Protein AF-A0A3F2YSL4-F1 (afdb_monomer_lite)

InterPro domains:
  IPR001735 Opsin RH1/RH2 [PR00576] (20-35)
  IPR001735 Opsin RH1/RH2 [PR00576] (36-51)

Radius of gyration: 22.73 Å; chains: 1; bounding box: 72×19×52 Å

Foldseek 3Di:
DDPPPDPPLCVQVPVDDPDFCLVPPDPVCSVVDDPVRRVHHHDRVVVVVVVVVVVVVVVVCVCVVVVVVCVCCVPPPVNVDD

pLDDT: mean 79.32, std 16.37, range [39.28, 98.19]

Structure (mmCIF, N/CA/C/O backbone):
data_AF-A0A3F2YSL4-F1
#
_entry.id   AF-A0A3F2YSL4-F1
#
loop_
_atom_site.group_PDB
_atom_site.id
_atom_site.type_symbol
_atom_site.label_atom_id
_atom_site.label_alt_id
_atom_site.label_comp_id
_atom_site.label_asym_id
_atom_site.label_entity_id
_atom_site.label_seq_id
_atom_site.pdbx_PDB_ins_code
_atom_site.Cartn_x
_atom_site.Cartn_y
_atom_site.Cartn_z
_atom_site.occupancy
_atom_site.B_iso_or_equiv
_atom_site.auth_seq_id
_atom_site.auth_comp_id
_atom_site.auth_asym_id
_atom_site.auth_atom_id
_atom_site.pdbx_PDB_model_num
ATOM 1 N N . MET A 1 1 ? 46.498 -2.382 2.063 1.00 39.28 1 MET A N 1
ATOM 2 C CA . MET A 1 1 ? 45.448 -1.483 2.580 1.00 39.28 1 MET A CA 1
ATOM 3 C C . MET A 1 1 ? 44.221 -1.742 1.719 1.00 39.28 1 MET A C 1
ATOM 5 O O . MET A 1 1 ? 44.215 -1.341 0.565 1.00 39.28 1 MET A O 1
ATOM 9 N N . ALA A 1 2 ? 43.302 -2.588 2.193 1.00 42.28 2 ALA A N 1
ATOM 10 C CA . ALA A 1 2 ? 42.130 -2.991 1.422 1.00 42.28 2 ALA A CA 1
ATOM 11 C C . ALA A 1 2 ? 41.184 -1.791 1.328 1.00 42.28 2 ALA A C 1
ATOM 13 O O . ALA A 1 2 ? 40.638 -1.359 2.341 1.00 42.28 2 ALA A O 1
ATOM 14 N N . ALA A 1 3 ? 41.045 -1.226 0.130 1.00 51.03 3 ALA A N 1
ATOM 15 C CA . ALA A 1 3 ? 39.940 -0.332 -0.150 1.00 51.03 3 ALA A CA 1
ATOM 16 C C . ALA A 1 3 ? 38.670 -1.182 -0.063 1.00 51.03 3 ALA A C 1
ATOM 18 O O . ALA A 1 3 ? 38.472 -2.116 -0.838 1.00 51.03 3 ALA A O 1
ATOM 19 N N . PHE A 1 4 ? 37.868 -0.891 0.948 1.00 52.66 4 PHE A N 1
ATOM 20 C CA . PHE A 1 4 ? 36.461 -1.229 1.041 1.00 52.66 4 PHE A CA 1
ATOM 21 C C . PHE A 1 4 ? 35.786 -0.651 -0.210 1.00 52.66 4 PHE A C 1
ATOM 23 O O . PHE A 1 4 ? 35.337 0.487 -0.230 1.00 52.66 4 PHE A O 1
ATOM 30 N N . VAL A 1 5 ? 35.806 -1.394 -1.316 1.00 51.31 5 VAL A N 1
ATOM 31 C CA . VAL A 1 5 ? 34.980 -1.048 -2.467 1.00 51.31 5 VAL A CA 1
ATOM 32 C C . VAL A 1 5 ? 33.562 -1.412 -2.047 1.00 51.31 5 VAL A C 1
ATOM 34 O O . VAL A 1 5 ? 33.145 -2.567 -2.090 1.00 51.31 5 VAL A O 1
ATOM 37 N N . GLU A 1 6 ? 32.861 -0.443 -1.466 1.00 54.22 6 GLU A N 1
ATOM 38 C CA . G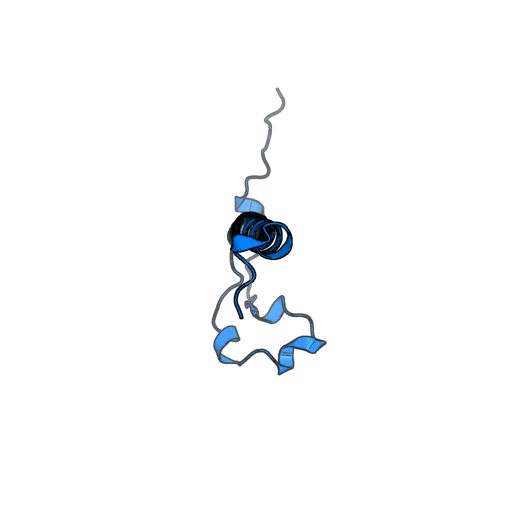LU A 1 6 ? 31.435 -0.588 -1.227 1.00 54.22 6 GLU A CA 1
ATOM 39 C C . GLU A 1 6 ? 30.798 -0.870 -2.592 1.00 54.22 6 GLU A C 1
ATOM 41 O O . GLU A 1 6 ? 31.060 -0.124 -3.544 1.00 54.22 6 GLU A O 1
ATOM 46 N N . PRO A 1 7 ? 29.992 -1.936 -2.748 1.00 49.22 7 PRO A N 1
ATOM 47 C CA . PRO A 1 7 ? 29.085 -2.011 -3.874 1.00 49.22 7 PRO A CA 1
ATOM 48 C C . PRO A 1 7 ? 28.085 -0.879 -3.655 1.00 49.22 7 PRO A C 1
ATOM 50 O O . PRO A 1 7 ? 27.073 -1.030 -2.974 1.00 49.22 7 PRO A O 1
ATOM 53 N N . HIS A 1 8 ? 28.447 0.299 -4.160 1.00 50.31 8 HIS A N 1
ATOM 54 C CA . HIS A 1 8 ? 27.616 1.480 -4.143 1.00 50.31 8 HIS A CA 1
ATOM 55 C C . HIS A 1 8 ? 26.290 1.065 -4.773 1.00 50.31 8 HIS A C 1
ATOM 57 O O . HIS A 1 8 ? 26.259 0.410 -5.817 1.00 50.31 8 HIS A O 1
ATOM 63 N N . PHE A 1 9 ? 25.201 1.429 -4.114 1.00 51.34 9 PHE A N 1
ATOM 64 C CA . PHE A 1 9 ? 23.824 1.324 -4.585 1.00 51.34 9 PHE A CA 1
ATOM 65 C C . PHE A 1 9 ? 23.649 1.621 -6.098 1.00 51.34 9 PHE A C 1
ATOM 67 O O . PHE A 1 9 ? 22.782 1.049 -6.755 1.00 51.34 9 PHE A O 1
ATOM 74 N N . ASP A 1 10 ? 24.551 2.423 -6.668 1.00 52.81 10 ASP A N 1
ATOM 75 C CA . ASP A 1 10 ? 24.707 2.734 -8.090 1.00 52.81 10 ASP A CA 1
ATOM 76 C C . ASP A 1 10 ? 24.956 1.537 -9.031 1.00 52.81 10 ASP A C 1
ATOM 78 O O . ASP A 1 10 ? 24.585 1.606 -10.204 1.00 52.81 10 ASP A O 1
ATOM 82 N N . ALA A 1 11 ? 25.529 0.424 -8.559 1.00 49.69 11 ALA A N 1
ATOM 83 C CA . ALA A 1 11 ? 25.768 -0.762 -9.391 1.00 49.69 11 ALA A CA 1
ATOM 84 C C . ALA A 1 11 ? 24.459 -1.463 -9.803 1.00 49.69 11 ALA A C 1
ATOM 86 O O . ALA A 1 11 ? 24.374 -2.041 -10.886 1.00 49.69 11 ALA A O 1
ATOM 87 N N . TRP A 1 12 ? 23.408 -1.363 -8.980 1.00 51.34 12 TRP A N 1
ATOM 88 C CA . TRP A 1 12 ? 22.069 -1.842 -9.342 1.00 51.34 12 TRP A CA 1
ATOM 89 C C . TRP A 1 12 ? 21.377 -0.910 -10.346 1.00 51.34 12 TRP A C 1
ATOM 91 O O . TRP A 1 12 ? 20.558 -1.353 -11.151 1.00 51.34 12 TRP A O 1
ATOM 101 N N . THR A 1 13 ? 21.740 0.373 -10.338 1.00 52.72 13 THR A N 1
ATOM 102 C CA . THR A 1 13 ? 21.225 1.395 -11.256 1.00 52.72 13 THR A CA 1
ATOM 103 C C . THR A 1 13 ? 21.784 1.238 -12.680 1.00 52.72 13 THR A C 1
ATOM 105 O O . THR A 1 13 ? 21.187 1.733 -13.632 1.00 52.72 13 THR A O 1
ATOM 108 N N . GLN A 1 14 ? 22.901 0.518 -12.858 1.00 52.25 14 GLN A N 1
ATOM 109 C CA . GLN A 1 14 ? 23.611 0.383 -14.141 1.00 52.25 14 GLN A CA 1
ATOM 110 C C . GLN A 1 14 ? 23.205 -0.811 -15.023 1.00 52.25 14 GLN A C 1
ATOM 112 O O . GLN A 1 14 ? 23.733 -0.954 -16.122 1.00 52.25 14 GLN A O 1
ATOM 117 N N . SER A 1 15 ? 22.230 -1.638 -14.631 1.00 55.19 15 SER A N 1
ATOM 118 C CA . SER A 1 15 ? 21.711 -2.717 -15.500 1.00 55.19 15 SER A CA 1
ATOM 119 C C . SER A 1 15 ? 20.581 -2.243 -16.442 1.00 55.19 15 SER A C 1
ATOM 121 O O . SER A 1 15 ? 19.754 -3.026 -16.892 1.00 55.19 15 SER A O 1
ATOM 123 N N . GLY A 1 16 ? 20.499 -0.943 -16.738 1.00 57.62 16 GLY A N 1
ATOM 124 C CA . GLY A 1 16 ? 19.412 -0.324 -17.505 1.00 57.62 16 GLY A CA 1
ATOM 125 C C . GLY A 1 16 ? 19.657 -0.267 -19.014 1.00 57.62 16 GLY A C 1
ATOM 126 O O . GLY A 1 16 ? 19.807 0.819 -19.562 1.00 57.62 16 GLY A O 1
ATOM 127 N N . GLY A 1 17 ? 19.685 -1.415 -19.694 1.00 56.22 17 GLY A N 1
ATOM 128 C CA . GLY A 1 17 ? 19.579 -1.482 -21.156 1.00 56.22 17 GLY A CA 1
ATOM 129 C C . GLY A 1 17 ? 18.202 -2.004 -21.578 1.00 56.22 17 GLY A C 1
ATOM 130 O O . GLY A 1 17 ? 17.877 -3.142 -21.261 1.00 56.22 17 GLY A O 1
ATOM 131 N N . ASN A 1 18 ? 17.408 -1.182 -22.276 1.00 64.69 18 ASN A N 1
ATOM 132 C CA . ASN A 1 18 ? 16.152 -1.516 -22.983 1.00 64.69 18 ASN A CA 1
ATOM 133 C C . ASN A 1 18 ? 15.052 -2.290 -22.214 1.00 64.69 18 ASN A C 1
ATOM 135 O O . ASN A 1 18 ? 14.228 -2.940 -22.851 1.00 64.69 18 ASN A O 1
ATOM 139 N N . MET A 1 19 ? 14.998 -2.225 -20.882 1.00 67.81 19 MET A N 1
ATOM 140 C CA . MET A 1 19 ? 13.917 -2.847 -20.098 1.00 67.81 19 MET A CA 1
ATOM 141 C C . MET A 1 19 ? 12.834 -1.825 -19.730 1.00 67.81 19 MET A C 1
ATOM 143 O O . MET A 1 19 ? 13.148 -0.698 -19.348 1.00 67.81 19 MET A O 1
ATOM 147 N N . SER A 1 20 ? 11.573 -2.242 -19.800 1.00 76.12 20 SER A N 1
ATOM 148 C CA . SER A 1 20 ? 10.370 -1.569 -19.299 1.00 76.12 20 SER A CA 1
ATOM 149 C C . SER A 1 20 ? 9.926 -2.170 -17.959 1.00 76.12 20 SER A C 1
ATOM 151 O O . SER A 1 20 ? 10.365 -3.255 -17.568 1.00 76.12 20 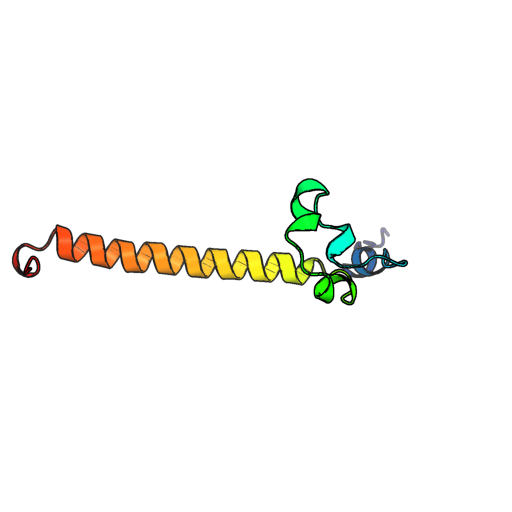SER A O 1
ATOM 153 N N . VAL A 1 21 ? 9.033 -1.493 -17.229 1.00 75.38 21 VAL A N 1
ATOM 154 C CA . VAL A 1 21 ? 8.493 -2.015 -15.958 1.00 75.38 21 VAL A CA 1
ATOM 155 C C . VAL A 1 21 ? 7.785 -3.368 -16.136 1.00 75.38 21 VAL A C 1
ATOM 157 O O . VAL A 1 21 ? 7.77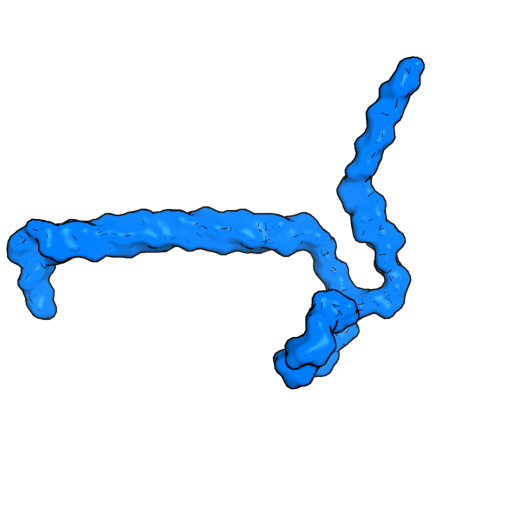2 -4.189 -15.220 1.00 75.38 21 VAL A O 1
ATOM 160 N N . VAL A 1 22 ? 7.229 -3.610 -17.326 1.00 76.38 22 VAL A N 1
ATOM 161 C CA . VAL A 1 22 ? 6.442 -4.804 -17.653 1.00 76.38 22 VAL A CA 1
ATOM 162 C C . VAL A 1 22 ? 7.327 -6.033 -17.865 1.00 76.38 22 VAL A C 1
ATOM 164 O O . VAL A 1 22 ? 6.894 -7.142 -17.574 1.00 76.38 22 VAL A O 1
ATOM 167 N N . ASP A 1 23 ? 8.608 -5.854 -18.201 1.00 78.50 23 ASP A N 1
ATOM 168 C CA . ASP A 1 23 ? 9.572 -6.961 -18.325 1.00 78.50 23 ASP A CA 1
ATOM 169 C C . ASP A 1 23 ? 9.925 -7.612 -16.976 1.00 78.50 23 ASP A C 1
ATOM 171 O O . ASP A 1 23 ? 10.541 -8.677 -16.924 1.00 78.50 23 ASP A O 1
ATOM 175 N N . LYS A 1 24 ? 9.554 -6.973 -15.858 1.00 75.69 24 LYS A N 1
ATOM 176 C CA . LYS A 1 24 ? 9.685 -7.530 -14.502 1.00 75.69 24 LYS A CA 1
ATOM 177 C C . LYS A 1 24 ? 8.432 -8.274 -14.043 1.00 75.69 24 LYS A C 1
ATOM 179 O O . LYS A 1 24 ? 8.456 -8.888 -12.977 1.00 75.69 24 LYS A O 1
ATOM 184 N N . VAL A 1 25 ? 7.347 -8.207 -14.812 1.00 81.06 25 VAL A N 1
ATOM 185 C CA . VAL A 1 25 ? 6.077 -8.842 -14.473 1.00 81.06 25 VAL A CA 1
ATOM 186 C C . VAL A 1 25 ? 6.103 -10.301 -14.941 1.00 81.06 25 VAL A C 1
ATOM 188 O O . VAL A 1 25 ? 6.448 -10.569 -16.092 1.00 81.06 25 VAL A O 1
ATOM 191 N N . PRO A 1 26 ? 5.728 -11.257 -14.076 1.00 84.06 26 PRO A N 1
ATOM 192 C CA . PRO A 1 26 ? 5.568 -12.650 -14.464 1.00 84.06 26 PRO A CA 1
ATOM 193 C C . PRO A 1 26 ? 4.608 -12.844 -15.653 1.00 84.06 26 PRO A C 1
ATOM 195 O O . PRO A 1 26 ? 3.593 -12.140 -15.744 1.00 84.06 26 PRO A O 1
ATOM 198 N N . PRO A 1 27 ? 4.892 -13.797 -16.561 1.00 80.69 27 PRO A N 1
ATOM 199 C CA . PRO A 1 27 ? 4.158 -13.960 -17.816 1.00 80.69 27 PRO A CA 1
ATOM 200 C C . PRO A 1 27 ? 2.654 -14.199 -17.624 1.00 80.69 27 PRO A C 1
ATOM 202 O O . PRO A 1 27 ? 1.846 -13.771 -18.446 1.00 80.69 27 PRO A O 1
ATOM 205 N N . GLU A 1 28 ? 2.256 -14.825 -16.519 1.00 83.94 28 GLU A N 1
ATOM 206 C CA . GLU A 1 28 ? 0.864 -15.076 -16.163 1.00 83.94 28 GLU A CA 1
ATOM 207 C C . GLU A 1 28 ? 0.088 -13.807 -15.792 1.00 83.94 28 GLU A C 1
ATOM 209 O O . GLU A 1 28 ? -1.131 -13.784 -15.938 1.00 83.94 28 GLU A O 1
ATOM 214 N N . MET A 1 29 ? 0.761 -12.734 -15.365 1.00 86.75 29 MET A N 1
ATOM 215 C CA . MET A 1 29 ? 0.117 -11.478 -14.965 1.00 86.75 29 MET A CA 1
ATOM 216 C C . MET A 1 29 ? 0.135 -10.402 -16.052 1.00 86.75 29 MET A C 1
ATOM 218 O O . MET A 1 29 ? -0.564 -9.399 -15.921 1.00 86.75 29 MET A O 1
ATOM 222 N N . LEU A 1 30 ? 0.869 -10.613 -17.148 1.00 83.25 30 LEU A N 1
ATOM 223 C CA . LEU A 1 30 ? 1.008 -9.630 -18.230 1.00 83.25 30 LEU A CA 1
ATOM 224 C C . LEU A 1 30 ? -0.336 -9.183 -18.819 1.00 83.25 30 LEU A C 1
ATOM 226 O O . LEU A 1 30 ? -0.504 -8.01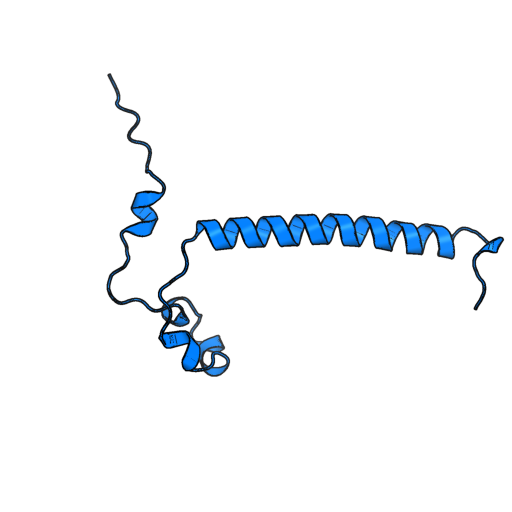2 -19.143 1.00 83.25 30 LEU A O 1
ATOM 230 N N . HIS A 1 31 ? -1.316 -10.084 -18.902 1.00 84.69 31 HIS A N 1
ATOM 231 C CA . HIS A 1 31 ? -2.648 -9.771 -19.427 1.00 84.69 31 HIS A CA 1
ATOM 232 C C . HIS A 1 31 ? -3.474 -8.840 -18.517 1.00 84.69 31 HIS A C 1
ATOM 234 O O . HIS A 1 31 ? -4.436 -8.233 -18.982 1.00 84.69 31 HIS A O 1
ATOM 240 N N . MET A 1 32 ? -3.110 -8.714 -17.235 1.00 88.62 32 MET A N 1
ATOM 241 C CA . MET A 1 32 ? -3.748 -7.796 -16.281 1.00 88.62 32 MET A CA 1
ATOM 242 C C . MET A 1 32 ? -3.095 -6.407 -16.284 1.00 88.62 32 MET A C 1
ATOM 244 O O . MET A 1 32 ? -3.640 -5.463 -15.709 1.00 88.62 32 MET A O 1
ATOM 248 N N . VAL A 1 33 ? -1.930 -6.261 -16.923 1.00 87.06 33 VAL A N 1
ATOM 249 C CA . VAL A 1 33 ? -1.195 -4.998 -16.981 1.00 87.06 33 VAL A CA 1
ATOM 250 C C . VAL A 1 33 ? -1.619 -4.217 -18.217 1.00 87.06 33 VAL A C 1
ATOM 252 O O . VAL A 1 33 ? -1.412 -4.632 -19.355 1.00 87.06 33 VAL A O 1
ATOM 255 N N . HIS A 1 34 ? -2.207 -3.044 -17.997 1.00 87.75 34 HIS A N 1
ATOM 256 C CA . HIS A 1 34 ? -2.617 -2.175 -19.094 1.00 87.75 34 HIS A CA 1
ATOM 257 C C . HIS A 1 34 ? -1.396 -1.691 -19.916 1.00 87.75 34 HIS A C 1
ATOM 259 O O . HIS A 1 34 ? -0.413 -1.250 -19.311 1.00 87.75 34 HIS A O 1
ATOM 265 N N . PRO A 1 35 ? -1.454 -1.649 -21.268 1.00 86.06 35 PRO A N 1
ATOM 266 C CA . PRO A 1 35 ? -0.315 -1.275 -22.125 1.00 86.06 35 PRO A CA 1
ATOM 267 C C . PRO A 1 35 ? 0.310 0.099 -21.843 1.00 86.06 35 PRO A C 1
ATOM 269 O O . PRO A 1 35 ? 1.473 0.327 -22.161 1.00 86.06 35 PRO A O 1
ATOM 272 N N . HIS A 1 36 ? -0.441 1.010 -21.213 1.00 85.81 36 HIS A N 1
ATOM 273 C CA . HIS A 1 36 ? 0.060 2.300 -20.718 1.00 85.81 36 HIS A CA 1
ATOM 274 C C . HIS A 1 36 ? 1.320 2.159 -19.850 1.00 85.81 36 HIS A C 1
ATOM 276 O O . HIS A 1 36 ? 2.167 3.045 -19.860 1.00 85.81 36 HIS A O 1
ATOM 282 N N . TRP A 1 37 ? 1.470 1.058 -19.113 1.00 84.94 37 TRP A N 1
ATOM 283 C CA . TRP A 1 37 ? 2.596 0.870 -18.202 1.00 84.94 37 TRP A CA 1
ATOM 284 C C . TRP A 1 37 ? 3.913 0.505 -18.905 1.00 84.94 37 TRP A C 1
ATOM 286 O O . TRP A 1 37 ? 4.975 0.684 -18.314 1.00 84.94 37 TRP A O 1
ATOM 296 N N . ASN A 1 38 ? 3.873 0.101 -20.182 1.00 82.69 38 ASN A N 1
ATOM 297 C CA . ASN A 1 38 ? 5.065 -0.233 -20.979 1.00 82.69 38 ASN A CA 1
ATOM 298 C C . ASN A 1 38 ? 5.998 0.966 -21.216 1.00 82.69 38 ASN A C 1
ATOM 300 O O . ASN A 1 38 ? 7.171 0.779 -21.525 1.00 82.69 38 ASN A O 1
ATOM 304 N N . GLN A 1 39 ? 5.491 2.198 -21.094 1.00 83.12 39 GLN A N 1
ATOM 305 C CA . GLN A 1 39 ? 6.281 3.408 -21.346 1.00 83.12 39 GLN A CA 1
ATOM 306 C C . GLN A 1 39 ? 7.237 3.763 -20.200 1.00 83.12 39 GLN A C 1
ATOM 308 O O . GLN A 1 39 ? 8.110 4.612 -20.371 1.00 83.12 39 GLN A O 1
ATOM 313 N N . PHE A 1 40 ? 7.054 3.161 -19.021 1.00 81.19 40 PHE A N 1
ATOM 314 C CA . PHE A 1 40 ? 7.826 3.516 -17.839 1.00 81.19 40 PHE A CA 1
ATOM 315 C C . PHE A 1 40 ? 9.028 2.580 -17.664 1.00 81.19 40 PHE A C 1
ATOM 317 O O . PHE A 1 40 ? 8.875 1.357 -17.760 1.00 81.19 40 PHE A O 1
ATOM 324 N N . PRO A 1 41 ? 10.223 3.127 -17.380 1.00 80.50 41 PRO A N 1
ATOM 325 C CA . PRO A 1 41 ? 11.383 2.313 -17.054 1.00 80.50 41 PRO A CA 1
ATOM 326 C C . PRO A 1 41 ? 11.202 1.618 -15.689 1.00 80.50 41 PRO A C 1
ATOM 328 O O . PRO A 1 41 ? 10.417 2.079 -14.854 1.00 80.50 41 PRO A O 1
ATOM 331 N N . PRO A 1 42 ? 11.946 0.529 -15.422 1.00 78.19 42 PRO A N 1
ATOM 332 C CA . PRO A 1 42 ? 11.990 -0.111 -14.116 1.00 78.19 42 PRO A CA 1
ATOM 333 C C . PRO A 1 42 ? 12.334 0.890 -13.006 1.00 78.19 42 PRO A C 1
ATOM 335 O O . PRO A 1 42 ? 13.340 1.597 -13.072 1.00 78.19 42 PRO A O 1
ATOM 338 N N . MET A 1 43 ? 11.494 0.939 -11.972 1.00 76.38 43 MET A N 1
ATOM 339 C CA . MET A 1 43 ? 11.707 1.784 -10.795 1.00 76.38 43 MET A CA 1
ATOM 340 C C . MET A 1 43 ? 12.948 1.326 -10.018 1.00 76.38 43 MET A C 1
ATOM 342 O O . MET A 1 43 ? 13.200 0.126 -9.889 1.00 76.38 43 MET A O 1
ATOM 346 N N . ASN A 1 44 ? 13.684 2.275 -9.432 1.00 81.56 44 ASN A N 1
ATOM 347 C CA . ASN A 1 44 ? 14.816 1.959 -8.564 1.00 81.56 44 ASN A CA 1
ATOM 348 C C . ASN A 1 44 ? 14.374 1.024 -7.402 1.00 81.56 44 ASN A C 1
ATOM 350 O O . ASN A 1 44 ? 13.374 1.321 -6.736 1.00 81.56 44 ASN A O 1
ATOM 354 N N . PRO A 1 45 ? 15.105 -0.076 -7.122 1.00 80.75 45 PRO A N 1
ATOM 355 C CA . PRO A 1 45 ? 14.791 -1.015 -6.041 1.00 80.75 45 PRO A CA 1
ATOM 356 C C . PRO A 1 45 ? 14.559 -0.383 -4.661 1.00 80.75 45 PRO A C 1
ATOM 358 O O . PRO A 1 45 ? 13.733 -0.881 -3.899 1.00 80.75 45 PRO A O 1
ATOM 361 N N . LEU A 1 46 ? 15.219 0.733 -4.337 1.00 84.81 46 LEU A N 1
ATOM 362 C CA . LEU A 1 46 ? 15.039 1.428 -3.055 1.00 84.81 46 LEU A CA 1
ATOM 363 C C . LEU A 1 46 ? 13.598 1.878 -2.827 1.00 84.81 46 LEU A C 1
ATOM 365 O O . LEU A 1 46 ? 13.107 1.788 -1.703 1.00 84.81 46 LEU A O 1
ATOM 369 N N . TRP A 1 47 ? 12.895 2.306 -3.878 1.00 86.44 47 TRP A N 1
ATOM 370 C CA . TRP A 1 47 ? 11.496 2.714 -3.756 1.00 86.44 47 TRP A CA 1
ATOM 371 C C . TRP A 1 47 ? 10.597 1.549 -3.348 1.00 86.44 47 TRP A C 1
ATOM 373 O O . TRP A 1 47 ? 9.716 1.734 -2.513 1.00 86.44 47 TRP A O 1
ATOM 383 N N . HIS A 1 48 ? 10.856 0.341 -3.853 1.00 85.19 48 HIS A N 1
ATOM 384 C CA . HIS A 1 48 ? 10.114 -0.850 -3.437 1.00 85.19 48 HIS A CA 1
ATOM 385 C C . HIS A 1 48 ? 10.349 -1.166 -1.954 1.00 85.19 48 HIS A C 1
ATOM 387 O O . HIS A 1 48 ? 9.393 -1.448 -1.232 1.00 85.19 48 HIS A O 1
ATOM 393 N N . SER A 1 49 ? 11.590 -1.042 -1.476 1.00 89.38 49 SER A N 1
ATOM 394 C CA . SER A 1 49 ? 11.922 -1.240 -0.060 1.00 89.38 49 SER A CA 1
ATOM 395 C C . SER A 1 49 ? 11.250 -0.207 0.849 1.00 89.38 49 SER A C 1
ATOM 397 O O . SER A 1 49 ? 10.687 -0.573 1.880 1.00 89.38 49 SER A O 1
ATOM 399 N N . ILE A 1 50 ? 11.258 1.076 0.464 1.00 94.94 50 ILE A N 1
ATOM 400 C CA . ILE A 1 50 ? 10.616 2.144 1.247 1.00 94.94 50 ILE A CA 1
ATOM 401 C C . ILE A 1 50 ? 9.100 1.956 1.289 1.00 94.94 50 ILE A C 1
ATOM 403 O O . ILE A 1 50 ? 8.507 2.060 2.361 1.00 94.94 50 ILE A O 1
ATOM 407 N N . LEU A 1 51 ? 8.467 1.645 0.154 1.00 95.06 51 LEU A N 1
ATOM 408 C CA . LEU A 1 51 ? 7.026 1.396 0.104 1.00 95.06 51 LEU A CA 1
ATOM 409 C C . LEU A 1 51 ? 6.637 0.177 0.951 1.00 95.06 51 LEU A C 1
ATOM 411 O O . LEU A 1 51 ? 5.668 0.250 1.706 1.00 95.06 51 LEU A O 1
ATOM 415 N N . GLY A 1 52 ? 7.421 -0.906 0.890 1.00 94.19 52 GLY A N 1
ATOM 416 C CA . GLY A 1 52 ? 7.231 -2.096 1.724 1.00 94.19 52 GLY A CA 1
ATOM 417 C C . GLY A 1 52 ? 7.361 -1.802 3.223 1.00 94.19 52 GLY A C 1
ATOM 418 O O . GLY A 1 52 ? 6.543 -2.248 4.027 1.00 94.19 52 GLY A O 1
ATOM 419 N N . PHE A 1 53 ? 8.343 -0.988 3.609 1.00 96.12 53 PHE A N 1
ATOM 420 C CA . PHE A 1 53 ? 8.504 -0.553 4.994 1.00 96.12 53 PHE A CA 1
ATOM 421 C C . PHE A 1 53 ? 7.347 0.345 5.458 1.00 96.12 53 PHE A C 1
ATOM 423 O O . PHE A 1 53 ? 6.814 0.161 6.554 1.00 96.12 53 PHE A O 1
ATOM 430 N N . ALA A 1 54 ? 6.919 1.286 4.613 1.00 97.62 54 ALA A N 1
ATOM 431 C CA . ALA A 1 54 ? 5.822 2.193 4.922 1.00 97.62 54 ALA A CA 1
ATOM 432 C C . ALA A 1 54 ? 4.505 1.434 5.136 1.00 97.62 54 ALA A C 1
ATOM 434 O O . ALA A 1 54 ? 3.842 1.645 6.152 1.00 97.62 54 ALA A O 1
ATOM 435 N N . ILE A 1 55 ? 4.145 0.508 4.236 1.00 97.31 55 ILE A N 1
ATOM 436 C CA . ILE A 1 55 ? 2.910 -0.274 4.384 1.00 97.31 55 ILE A CA 1
ATOM 437 C C . ILE A 1 55 ? 2.959 -1.198 5.604 1.00 97.31 55 ILE A C 1
ATOM 439 O O . ILE A 1 55 ? 1.948 -1.354 6.284 1.00 97.31 55 ILE A O 1
ATOM 443 N N . PHE A 1 56 ? 4.129 -1.749 5.938 1.00 97.75 56 PHE A N 1
ATOM 444 C CA . PHE A 1 56 ? 4.305 -2.541 7.153 1.00 97.75 56 PHE A CA 1
ATOM 445 C C . PHE A 1 56 ? 4.043 -1.707 8.414 1.00 97.75 56 PHE A C 1
ATOM 447 O O . PHE A 1 56 ? 3.252 -2.111 9.265 1.00 97.75 56 PHE A O 1
ATOM 454 N N . MET A 1 57 ? 4.637 -0.513 8.517 1.00 98.12 57 MET A N 1
ATOM 455 C CA . MET A 1 57 ? 4.420 0.384 9.658 1.00 98.12 57 MET A CA 1
ATOM 456 C C . MET A 1 57 ? 2.962 0.838 9.769 1.00 98.12 57 MET A C 1
ATOM 458 O O . MET A 1 57 ? 2.378 0.783 10.853 1.00 98.12 57 MET A O 1
ATOM 462 N N . LEU A 1 58 ? 2.345 1.222 8.647 1.00 97.94 58 LEU A N 1
ATOM 463 C CA . LEU A 1 58 ? 0.922 1.562 8.602 1.00 97.94 58 LEU A CA 1
ATOM 464 C C . LEU A 1 58 ? 0.047 0.372 9.022 1.00 97.94 58 LEU A C 1
ATOM 466 O O . LEU A 1 58 ? -0.905 0.550 9.782 1.00 97.94 58 LEU A O 1
ATOM 470 N N . GLY A 1 59 ? 0.398 -0.841 8.593 1.00 97.56 59 GLY A N 1
ATOM 471 C CA . GLY A 1 59 ? -0.268 -2.080 8.987 1.00 97.56 59 GLY A CA 1
ATOM 472 C C . GLY A 1 59 ? -0.172 -2.352 10.488 1.00 97.56 59 GLY A C 1
ATOM 473 O O . GLY A 1 59 ? -1.186 -2.643 11.116 1.00 97.56 59 GLY A O 1
ATOM 474 N N . MET A 1 60 ? 1.009 -2.186 11.090 1.00 98.19 60 MET A N 1
ATOM 475 C CA . MET A 1 60 ? 1.222 -2.381 12.530 1.00 98.19 60 MET A CA 1
ATOM 476 C C . MET A 1 60 ? 0.412 -1.392 13.377 1.00 98.19 60 MET A C 1
ATOM 478 O O . MET A 1 60 ? -0.244 -1.791 14.345 1.00 98.19 60 MET A O 1
AT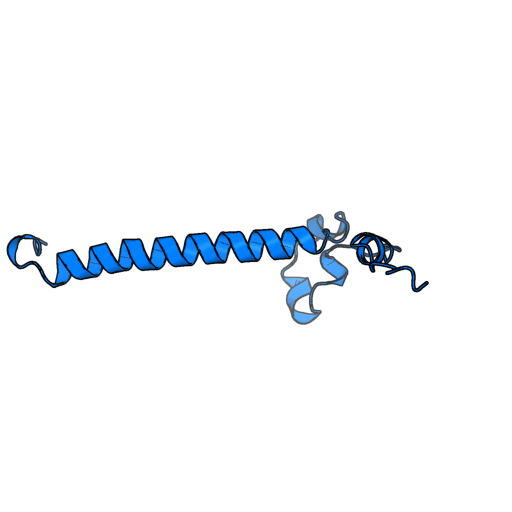OM 482 N N . ILE A 1 61 ? 0.414 -0.110 12.997 1.00 97.94 61 ILE A N 1
ATOM 483 C CA . ILE A 1 61 ? -0.372 0.930 13.676 1.00 97.94 61 ILE A CA 1
ATOM 484 C C . ILE A 1 61 ? -1.866 0.643 13.518 1.00 97.94 61 ILE A C 1
ATOM 486 O O . ILE A 1 61 ? -2.605 0.678 14.503 1.00 97.94 61 ILE A O 1
ATOM 490 N N . SER A 1 62 ? -2.306 0.302 12.304 1.00 97.62 62 SER A N 1
ATOM 491 C CA . SER A 1 62 ? -3.703 -0.030 12.020 1.00 97.62 62 SER A CA 1
ATOM 492 C C . SER A 1 62 ? -4.171 -1.244 12.823 1.00 97.62 62 SER A C 1
ATOM 494 O O . SER A 1 62 ? -5.212 -1.180 13.477 1.00 97.62 62 SER A O 1
ATOM 496 N N . MET A 1 63 ? -3.389 -2.325 12.850 1.00 97.56 63 MET A N 1
ATOM 497 C CA . MET A 1 63 ? -3.725 -3.536 13.598 1.00 97.56 63 MET A CA 1
ATOM 498 C C . MET A 1 63 ? -3.813 -3.258 15.102 1.00 97.56 63 MET A C 1
ATOM 500 O O . MET A 1 63 ? -4.764 -3.681 15.755 1.00 97.56 63 MET A O 1
ATOM 504 N N . THR A 1 64 ? -2.860 -2.499 15.649 1.00 97.62 64 THR A N 1
ATOM 505 C CA . THR A 1 64 ? -2.841 -2.154 17.079 1.00 97.62 64 THR A CA 1
ATOM 506 C C . THR A 1 64 ? -4.010 -1.244 17.454 1.00 97.62 64 THR A C 1
ATOM 508 O O . THR A 1 64 ? -4.708 -1.505 18.434 1.00 97.62 64 THR A O 1
ATOM 511 N N . GLY A 1 65 ? -4.265 -0.195 16.667 1.00 96.38 65 GLY A N 1
ATOM 512 C CA . GLY A 1 65 ? -5.347 0.757 16.918 1.00 96.38 65 GLY A CA 1
ATOM 513 C C . GLY A 1 65 ? -6.724 0.101 16.832 1.00 96.38 65 GLY A C 1
ATOM 514 O O . GLY A 1 65 ? -7.506 0.174 17.778 1.00 96.38 65 GLY A O 1
ATOM 515 N N . ASN A 1 66 ? -6.999 -0.611 15.737 1.00 95.88 66 ASN A N 1
ATOM 516 C CA . ASN A 1 66 ? -8.274 -1.307 15.556 1.00 95.88 66 ASN A CA 1
ATOM 517 C C . ASN A 1 66 ? -8.434 -2.476 16.539 1.00 95.88 66 ASN A C 1
ATOM 519 O O . ASN A 1 66 ? -9.526 -2.697 17.059 1.00 95.88 66 ASN A O 1
ATOM 523 N N . GLY A 1 67 ? -7.346 -3.184 16.857 1.00 95.44 67 GLY A N 1
ATOM 524 C CA . GLY A 1 67 ? -7.335 -4.218 17.889 1.00 95.44 67 GLY A CA 1
ATOM 525 C C . GLY A 1 67 ? -7.697 -3.666 19.269 1.00 95.44 67 GLY A C 1
ATOM 526 O O . GLY A 1 67 ? -8.508 -4.266 19.971 1.00 95.44 67 GLY A O 1
ATOM 527 N N . CYS A 1 68 ? -7.172 -2.493 19.635 1.00 95.44 68 CYS A N 1
ATOM 528 C CA . CYS A 1 68 ? -7.521 -1.804 20.878 1.00 95.44 68 CYS A CA 1
ATOM 529 C C . CYS A 1 68 ? -9.005 -1.410 20.916 1.00 95.44 68 CYS A C 1
ATOM 531 O O . CYS A 1 68 ? -9.689 -1.682 21.903 1.00 95.44 68 CYS A O 1
ATOM 533 N N . VAL A 1 69 ? -9.530 -0.844 19.822 1.00 94.25 69 VAL A N 1
ATOM 534 C CA . VAL A 1 69 ? -10.958 -0.505 19.705 1.00 94.25 69 VAL A CA 1
ATOM 535 C C . VAL A 1 69 ? -11.815 -1.754 19.901 1.00 94.25 69 VAL A C 1
ATOM 537 O O . VAL A 1 69 ? -12.683 -1.773 20.774 1.00 94.25 69 VAL A O 1
ATOM 540 N N . MET A 1 70 ? -11.529 -2.832 19.167 1.00 93.88 70 MET A N 1
ATOM 541 C CA . MET A 1 70 ? -12.254 -4.091 19.335 1.00 93.88 70 MET A CA 1
ATOM 542 C C . MET A 1 70 ? -12.144 -4.618 20.768 1.00 93.88 70 MET A C 1
ATOM 544 O O . MET A 1 70 ? -13.154 -5.013 21.344 1.00 93.88 70 MET A O 1
ATOM 548 N N . TYR A 1 71 ? -10.965 -4.575 21.390 1.00 93.31 71 TYR A N 1
ATOM 549 C CA . TYR A 1 71 ? -10.772 -5.025 22.768 1.00 93.31 71 TYR A CA 1
ATOM 550 C C . TYR A 1 71 ? -11.628 -4.239 23.774 1.00 93.31 71 TYR A C 1
ATOM 552 O O . TYR A 1 71 ? -12.308 -4.848 24.602 1.00 93.31 71 TYR A O 1
ATOM 560 N N . ILE A 1 72 ? -11.649 -2.905 23.692 1.00 93.12 72 ILE A N 1
ATOM 561 C CA . ILE A 1 72 ? -12.406 -2.050 24.620 1.00 93.12 72 ILE A CA 1
ATOM 562 C C . ILE A 1 72 ? -13.910 -2.279 24.463 1.00 93.12 72 ILE A C 1
ATOM 564 O O . ILE A 1 72 ? -14.598 -2.537 25.452 1.00 93.12 72 ILE A O 1
ATOM 568 N N . PHE A 1 73 ? -14.424 -2.218 23.234 1.00 90.06 73 PHE A N 1
ATOM 569 C CA . PHE A 1 73 ? -15.857 -2.367 22.984 1.00 90.06 73 PHE A CA 1
ATOM 570 C C . PHE A 1 73 ? -16.342 -3.788 23.279 1.00 90.06 73 PHE A C 1
ATOM 572 O O . PHE A 1 73 ? -17.444 -3.973 23.791 1.00 90.06 73 PHE A O 1
ATOM 579 N N . THR A 1 74 ? -15.506 -4.806 23.060 1.00 88.06 74 THR A N 1
ATOM 580 C CA . THR A 1 74 ? -15.870 -6.182 23.414 1.00 88.06 74 THR A CA 1
ATOM 581 C C . THR A 1 74 ? -15.752 -6.473 24.900 1.00 88.06 74 THR A C 1
ATOM 583 O O . THR A 1 74 ? -16.519 -7.303 25.358 1.00 88.06 74 THR A O 1
ATOM 586 N N . ASN A 1 75 ? -14.893 -5.830 25.698 1.00 88.19 75 ASN A N 1
ATOM 587 C CA . ASN A 1 75 ? -14.723 -6.179 27.122 1.00 88.19 75 ASN A CA 1
ATOM 588 C C . ASN A 1 75 ? -15.471 -5.250 28.090 1.00 88.19 75 ASN A C 1
ATOM 590 O O . ASN A 1 75 ? -15.899 -5.693 29.159 1.00 88.19 75 ASN A O 1
ATOM 594 N N . THR A 1 76 ? -15.723 -3.998 27.714 1.00 85.06 76 THR A N 1
ATOM 595 C CA . THR A 1 76 ? -16.382 -3.025 28.592 1.00 85.06 76 THR A CA 1
ATOM 596 C C . THR A 1 76 ? -17.902 -3.094 28.460 1.00 85.06 76 THR A C 1
ATOM 598 O O . THR A 1 76 ? -18.479 -2.584 27.503 1.00 85.06 76 THR A O 1
ATOM 601 N N . LYS A 1 77 ? -18.580 -3.681 29.461 1.00 74.38 77 LYS A N 1
ATOM 602 C CA . LYS A 1 77 ? -20.050 -3.866 29.480 1.00 74.38 77 LYS A CA 1
ATOM 603 C C . LYS A 1 77 ? -20.841 -2.579 29.204 1.00 74.38 77 LYS A C 1
ATOM 605 O O . LYS A 1 77 ? -21.865 -2.647 28.539 1.00 74.38 77 LYS A O 1
ATOM 610 N N . SER A 1 78 ? -20.362 -1.428 29.684 1.00 81.06 78 SER A N 1
ATOM 611 C CA . SER A 1 78 ? -21.046 -0.137 29.512 1.00 81.06 78 SER A CA 1
ATOM 612 C C . SER A 1 78 ? -21.031 0.396 28.074 1.00 81.06 78 SER A C 1
ATOM 614 O O . SER A 1 78 ? -21.816 1.286 27.770 1.00 81.06 78 SER A O 1
ATOM 616 N N . LEU A 1 79 ? -20.130 -0.093 27.216 1.00 77.69 79 LEU A N 1
ATOM 617 C CA . LEU A 1 79 ? -19.905 0.437 25.864 1.00 77.69 79 LEU A CA 1
ATOM 618 C C . LEU A 1 79 ? -20.470 -0.479 24.763 1.00 77.69 79 LEU A C 1
ATOM 620 O O . LEU A 1 79 ? -20.342 -0.167 23.586 1.00 77.69 79 LEU A O 1
ATOM 624 N N . ARG A 1 80 ? -21.111 -1.600 25.125 1.00 74.81 80 ARG A N 1
ATOM 625 C CA . ARG A 1 80 ? -21.740 -2.556 24.192 1.00 74.81 80 ARG A CA 1
ATOM 626 C C . ARG A 1 80 ? -23.170 -2.144 23.829 1.00 74.81 80 ARG A C 1
ATOM 628 O O . ARG A 1 80 ? -24.111 -2.909 24.042 1.00 74.81 80 ARG A O 1
ATOM 635 N N . THR A 1 81 ? -23.347 -0.920 23.354 1.00 78.12 81 THR A N 1
ATOM 636 C 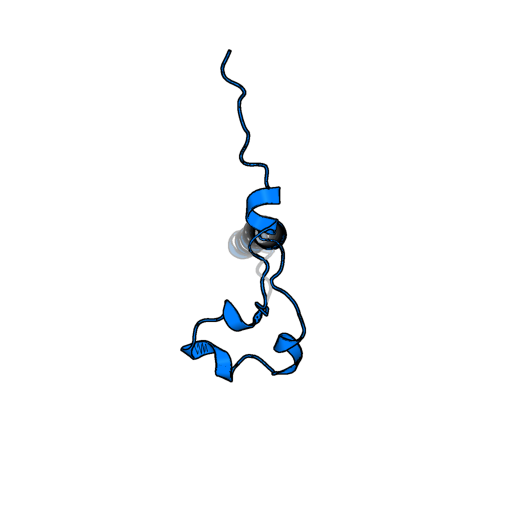CA . THR A 1 81 ? -24.634 -0.481 22.800 1.00 78.12 81 THR A CA 1
ATOM 637 C C . THR A 1 81 ? -24.735 -0.909 21.328 1.00 78.12 81 THR A C 1
ATOM 639 O O . THR A 1 81 ? -23.697 -0.915 20.665 1.00 78.12 81 THR A O 1
ATOM 642 N N . PRO A 1 82 ? -25.923 -1.297 20.825 1.00 74.56 82 PRO A N 1
ATOM 643 C CA . PRO A 1 82 ? -26.136 -1.611 19.409 1.00 74.56 82 PRO A CA 1
ATOM 644 C C . PRO A 1 82 ? -25.865 -0.429 18.475 1.00 74.56 82 PRO A C 1
ATOM 646 O O . PRO A 1 82 ? -26.072 0.725 18.919 1.00 74.56 82 PRO A O 1
#

Secondary structure (DSSP, 8-state):
--------THHHHT--SS--GGGGS-TTTGGGS-GGGGGSPPPPHHHHHHHHHHHHHHHHHHHHHHHHHHHHHHH-GGG---

Sequence (82 aa):
MAAFVEPHFDAWTQSGGNMSVVDKVPPEMLHMVHPHWNQFPPMNPLWHSILGFAIFMLGMISMTGNGCVMYIFTNTKSLRTP

Organism: Anopheles arabiensis (NCBI:txid7173)